Protein AF-A0A4Q5EDS9-F1 (afdb_monomer_lite)

Structure (mmCIF, N/CA/C/O backbone):
data_AF-A0A4Q5EDS9-F1
#
_entry.id   AF-A0A4Q5EDS9-F1
#
loop_
_atom_site.group_PDB
_atom_site.id
_atom_site.type_symbol
_atom_site.label_atom_id
_atom_site.label_alt_id
_atom_site.label_comp_i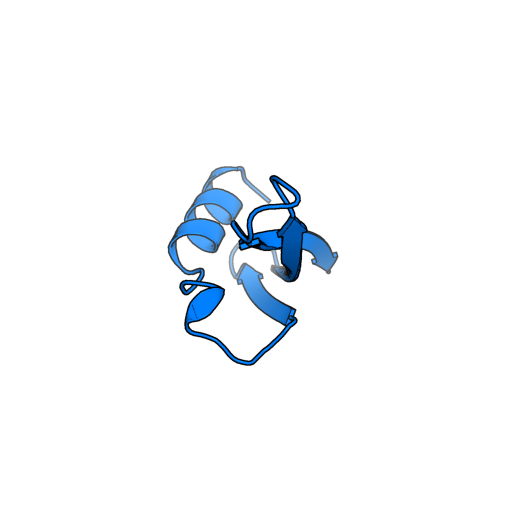d
_atom_site.label_asym_id
_atom_site.label_entity_id
_atom_site.label_seq_id
_atom_site.pdbx_PDB_ins_code
_atom_site.Cartn_x
_atom_site.Cartn_y
_atom_site.Cartn_z
_atom_site.occupancy
_atom_site.B_iso_or_equiv
_atom_site.auth_seq_id
_atom_site.auth_comp_id
_atom_site.auth_asym_id
_atom_site.auth_atom_id
_atom_site.pdbx_PDB_model_num
ATOM 1 N N . MET A 1 1 ? 14.837 2.299 -10.685 1.00 78.38 1 MET A N 1
ATOM 2 C CA . MET A 1 1 ? 13.675 2.957 -10.054 1.00 78.38 1 MET A CA 1
ATOM 3 C C . MET A 1 1 ? 14.140 4.245 -9.398 1.00 78.38 1 MET A C 1
ATOM 5 O O . MET A 1 1 ? 15.149 4.204 -8.703 1.00 78.38 1 MET A O 1
ATOM 9 N N . LYS A 1 2 ? 13.478 5.376 -9.654 1.00 85.19 2 LYS A N 1
ATOM 10 C CA . LYS A 1 2 ? 13.784 6.661 -9.003 1.00 85.19 2 LYS A CA 1
ATOM 11 C C . LYS A 1 2 ? 12.857 6.870 -7.804 1.00 85.19 2 LYS A C 1
ATOM 13 O O . LYS A 1 2 ? 11.743 6.360 -7.806 1.00 85.19 2 LYS A O 1
ATOM 18 N N . GLN A 1 3 ? 13.276 7.678 -6.828 1.00 85.38 3 GLN A N 1
ATOM 19 C CA 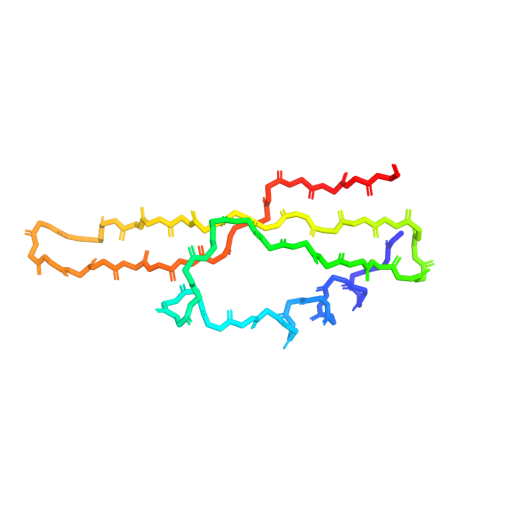. GLN A 1 3 ? 12.424 8.061 -5.689 1.00 85.38 3 GLN A CA 1
ATOM 20 C C . GLN A 1 3 ? 11.076 8.645 -6.154 1.00 85.38 3 GLN A C 1
ATOM 22 O O . GLN A 1 3 ? 10.030 8.276 -5.636 1.00 85.38 3 GLN A O 1
ATOM 27 N N . GLN A 1 4 ? 11.098 9.457 -7.216 1.00 89.62 4 GLN A N 1
ATOM 28 C CA . GLN A 1 4 ? 9.896 10.036 -7.826 1.00 89.62 4 GLN A CA 1
ATOM 29 C C . GLN A 1 4 ? 8.877 8.979 -8.282 1.00 89.62 4 GLN A C 1
ATOM 31 O O . GLN A 1 4 ? 7.679 9.206 -8.159 1.00 89.62 4 GLN A O 1
ATOM 36 N N . ASP A 1 5 ? 9.330 7.822 -8.783 1.00 87.38 5 ASP A N 1
ATOM 37 C CA . ASP A 1 5 ? 8.424 6.753 -9.220 1.00 87.38 5 ASP A CA 1
ATOM 38 C C . ASP A 1 5 ? 7.650 6.157 -8.032 1.00 87.38 5 ASP A C 1
ATOM 40 O O . ASP A 1 5 ? 6.487 5.774 -8.167 1.00 87.38 5 ASP A O 1
ATOM 44 N N . PHE A 1 6 ? 8.295 6.087 -6.864 1.00 88.88 6 PHE A N 1
ATOM 45 C CA . PHE A 1 6 ? 7.682 5.617 -5.627 1.00 88.88 6 PHE A CA 1
ATOM 46 C C . PHE A 1 6 ? 6.738 6.664 -5.026 1.00 88.88 6 PHE A C 1
ATOM 48 O O . PHE A 1 6 ? 5.618 6.326 -4.643 1.00 88.88 6 PHE A O 1
ATOM 55 N N . ASP A 1 7 ? 7.133 7.938 -5.019 1.00 91.25 7 ASP A N 1
ATOM 56 C CA . ASP A 1 7 ? 6.286 9.030 -4.528 1.00 91.25 7 ASP A CA 1
ATOM 57 C C . ASP A 1 7 ? 4.983 9.134 -5.346 1.00 91.25 7 ASP A C 1
ATOM 59 O O . ASP A 1 7 ? 3.894 9.297 -4.791 1.00 91.25 7 ASP A O 1
ATOM 63 N N . GLU A 1 8 ? 5.069 8.976 -6.671 1.00 91.00 8 GLU A N 1
ATOM 64 C CA . GLU A 1 8 ? 3.901 8.914 -7.558 1.00 91.00 8 GLU A CA 1
ATOM 65 C C . GLU A 1 8 ? 3.032 7.674 -7.312 1.00 91.00 8 GLU A C 1
ATOM 67 O O . GLU A 1 8 ? 1.806 7.750 -7.422 1.00 91.00 8 GLU A O 1
ATOM 72 N N . ALA A 1 9 ? 3.634 6.536 -6.953 1.00 89.88 9 ALA A N 1
ATOM 73 C CA . ALA A 1 9 ? 2.882 5.347 -6.568 1.00 89.88 9 ALA A CA 1
ATOM 74 C C . ALA A 1 9 ? 2.096 5.586 -5.268 1.00 89.88 9 ALA A C 1
ATOM 76 O O . ALA A 1 9 ? 0.899 5.303 -5.226 1.00 89.88 9 ALA A O 1
ATOM 77 N N . ILE A 1 10 ? 2.714 6.182 -4.243 1.00 90.62 10 ILE A N 1
ATOM 78 C CA . ILE A 1 10 ? 2.044 6.471 -2.965 1.00 90.62 10 ILE A CA 1
ATOM 79 C C . ILE A 1 10 ? 0.831 7.388 -3.162 1.00 90.62 10 ILE A C 1
ATOM 81 O O . ILE A 1 10 ? -0.225 7.130 -2.591 1.00 90.62 10 ILE A O 1
ATOM 85 N N . LYS A 1 11 ? 0.933 8.419 -4.010 1.00 91.81 11 LYS A N 1
ATOM 86 C CA . LYS A 1 11 ? -0.188 9.342 -4.290 1.00 91.81 11 LYS A CA 1
ATOM 87 C C . LYS A 1 11 ? -1.420 8.655 -4.886 1.00 91.81 11 LYS A C 1
ATOM 89 O O . LYS A 1 11 ? -2.520 9.191 -4.791 1.00 91.81 11 LYS A O 1
ATOM 94 N N . ARG A 1 12 ? -1.243 7.496 -5.526 1.00 89.62 12 ARG A N 1
ATOM 95 C CA . ARG A 1 12 ? -2.327 6.711 -6.138 1.00 89.62 12 ARG A CA 1
ATOM 96 C C . ARG A 1 12 ? -2.949 5.708 -5.173 1.00 89.62 12 ARG A C 1
ATOM 98 O O . ARG A 1 12 ? -3.932 5.068 -5.545 1.00 89.62 12 ARG A O 1
ATOM 105 N N . LEU A 1 13 ? -2.378 5.529 -3.979 1.00 92.25 13 LEU A N 1
ATOM 106 C CA . LEU A 1 13 ? -2.925 4.594 -3.009 1.00 92.25 13 LEU A CA 1
ATOM 107 C C . LEU A 1 13 ? -4.287 5.093 -2.512 1.00 92.25 13 LEU A C 1
ATOM 109 O O . LEU A 1 13 ? -4.391 6.216 -2.012 1.00 92.25 13 LEU A O 1
ATOM 113 N N . PRO A 1 14 ? -5.341 4.270 -2.619 1.00 93.31 14 PRO A N 1
ATOM 114 C CA . PRO A 1 14 ? -6.620 4.595 -2.011 1.00 93.31 14 PRO A CA 1
ATOM 115 C C . PRO A 1 14 ? -6.506 4.564 -0.483 1.00 93.31 14 PRO A C 1
ATOM 117 O O . PRO A 1 14 ? -5.600 3.951 0.079 1.00 93.31 14 PRO A O 1
ATOM 120 N N . SER A 1 15 ? -7.461 5.177 0.216 1.00 91.94 15 SER A N 1
ATOM 121 C CA . SER A 1 15 ? -7.540 5.028 1.672 1.00 91.94 15 SER A CA 1
ATOM 122 C C . SER A 1 15 ? -7.734 3.544 2.036 1.00 91.94 15 SER A C 1
ATOM 124 O O . SER A 1 15 ? -8.684 2.934 1.539 1.00 91.94 15 SER A O 1
ATOM 126 N N . PRO A 1 16 ? -6.886 2.961 2.902 1.00 91.50 16 PRO A N 1
ATOM 127 C CA . PRO A 1 16 ? -6.942 1.537 3.241 1.00 91.50 16 PRO A CA 1
ATOM 128 C C . PRO A 1 16 ? -8.218 1.153 4.003 1.00 91.50 16 PRO A C 1
ATOM 130 O O . PRO A 1 16 ? -8.653 0.013 3.922 1.00 91.50 16 PRO A O 1
ATOM 133 N N . VAL A 1 17 ? -8.866 2.112 4.674 1.00 89.75 17 VAL A N 1
ATOM 134 C CA . VAL A 1 17 ? -10.148 1.912 5.378 1.00 89.75 17 VAL A CA 1
ATOM 135 C C . VAL A 1 17 ? -11.328 1.785 4.400 1.00 89.75 17 VAL A C 1
ATOM 137 O O . VAL A 1 17 ? -12.371 1.246 4.744 1.00 89.75 17 VAL A O 1
ATOM 140 N N . LYS A 1 18 ? -11.186 2.282 3.163 1.00 89.44 18 LYS A N 1
ATOM 141 C CA . LYS A 1 18 ? -12.259 2.288 2.149 1.00 89.44 18 LYS A CA 1
ATOM 142 C C . LYS A 1 18 ? -12.190 1.110 1.172 1.00 89.44 18 LYS A C 1
ATOM 144 O O . LYS A 1 18 ? -13.013 1.030 0.266 1.00 89.44 18 LYS A O 1
ATOM 149 N N . ILE A 1 19 ? -11.181 0.252 1.301 1.00 89.94 19 ILE A N 1
ATOM 150 C CA . ILE A 1 19 ? -10.859 -0.814 0.348 1.00 89.94 19 ILE A CA 1
ATOM 151 C C . ILE A 1 19 ? -10.910 -2.142 1.093 1.00 89.94 19 ILE A C 1
ATOM 153 O O . ILE A 1 19 ? -10.181 -2.323 2.060 1.00 89.94 19 ILE A O 1
ATOM 157 N N . ASP A 1 20 ? -11.701 -3.097 0.611 1.00 87.56 20 ASP A N 1
ATOM 158 C CA . ASP A 1 20 ? -11.840 -4.431 1.225 1.00 87.56 20 ASP A CA 1
ATOM 159 C C . ASP A 1 20 ? -10.729 -5.421 0.808 1.00 87.56 20 ASP A C 1
ATOM 161 O O . ASP A 1 20 ? -10.766 -6.609 1.084 1.00 87.56 20 ASP A O 1
ATOM 165 N N . THR A 1 21 ? -9.707 -4.945 0.099 1.00 91.00 21 THR A N 1
ATOM 166 C CA . THR A 1 21 ? -8.580 -5.771 -0.355 1.00 91.00 21 THR A CA 1
ATOM 167 C C . THR A 1 21 ? -7.375 -5.600 0.560 1.00 91.00 21 THR A C 1
ATOM 169 O O . THR A 1 21 ? -7.042 -4.476 0.929 1.00 91.00 21 THR A O 1
ATOM 172 N N . ASP A 1 22 ? -6.684 -6.694 0.874 1.00 93.00 22 ASP A N 1
ATOM 173 C CA . ASP A 1 22 ? -5.494 -6.672 1.738 1.00 93.00 22 ASP A CA 1
ATOM 174 C C . ASP A 1 22 ? -4.192 -6.415 0.979 1.00 93.00 22 ASP A C 1
ATOM 176 O O . ASP A 1 22 ? -3.183 -6.057 1.578 1.00 93.00 22 ASP A O 1
ATOM 180 N N . ILE A 1 23 ? -4.202 -6.565 -0.347 1.00 94.69 23 ILE A N 1
ATOM 181 C CA . ILE A 1 23 ? -3.047 -6.331 -1.216 1.00 94.69 23 ILE A CA 1
ATOM 182 C C . ILE A 1 23 ? -3.411 -5.324 -2.303 1.00 94.69 23 ILE A C 1
ATOM 184 O O . ILE A 1 23 ? -4.379 -5.512 -3.038 1.00 94.69 23 ILE A O 1
ATOM 188 N N . TYR A 1 24 ? -2.585 -4.294 -2.466 1.00 94.62 24 TYR A N 1
ATOM 189 C CA . TYR A 1 24 ? -2.700 -3.331 -3.555 1.00 94.62 24 TYR A CA 1
ATOM 190 C C . TYR A 1 24 ? -1.411 -3.296 -4.373 1.00 94.62 24 TYR A C 1
ATOM 192 O O . TYR A 1 24 ? -0.318 -3.153 -3.827 1.00 94.62 24 TYR A O 1
ATOM 200 N N . ILE A 1 25 ? -1.525 -3.442 -5.695 1.00 94.25 25 ILE A N 1
ATOM 201 C CA . ILE A 1 25 ? -0.370 -3.527 -6.595 1.00 94.25 25 ILE A CA 1
ATOM 202 C C . ILE A 1 25 ? -0.368 -2.324 -7.530 1.00 94.25 25 ILE A C 1
ATOM 204 O O . ILE A 1 25 ? -1.309 -2.129 -8.297 1.00 94.25 25 ILE A O 1
ATOM 208 N N . ILE A 1 26 ? 0.718 -1.552 -7.511 1.00 94.00 26 ILE A N 1
ATOM 209 C CA . ILE A 1 26 ? 0.904 -0.408 -8.407 1.00 94.00 26 ILE A CA 1
ATOM 210 C C . ILE A 1 26 ? 2.002 -0.732 -9.421 1.00 94.00 26 ILE A C 1
ATOM 212 O O . ILE A 1 26 ? 3.162 -0.893 -9.029 1.00 94.00 26 ILE A O 1
ATOM 216 N N . PRO A 1 27 ? 1.679 -0.816 -10.724 1.00 90.88 27 PRO A N 1
ATOM 217 C CA . PRO A 1 27 ? 2.692 -0.977 -11.754 1.00 90.88 27 PRO A CA 1
ATOM 218 C C . PRO A 1 27 ? 3.471 0.331 -11.944 1.00 90.88 27 PRO A C 1
ATOM 220 O O . PRO A 1 27 ? 2.895 1.389 -12.208 1.00 90.88 27 PRO A O 1
ATOM 223 N N . CYS A 1 28 ? 4.795 0.252 -11.854 1.00 87.88 28 CYS A N 1
ATOM 224 C CA . CYS A 1 28 ? 5.702 1.316 -12.251 1.00 87.88 28 CYS A CA 1
ATOM 225 C C . CYS A 1 28 ? 6.120 1.101 -13.708 1.00 87.88 28 CYS A C 1
ATOM 227 O O . CYS A 1 28 ? 6.970 0.265 -14.014 1.00 87.88 28 CYS A O 1
ATOM 229 N N . ILE A 1 29 ? 5.522 1.881 -14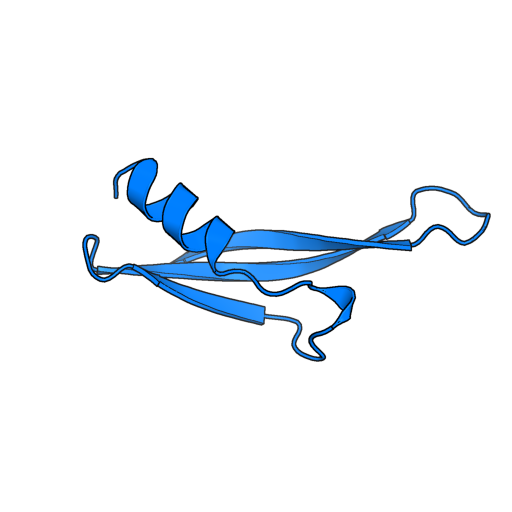.608 1.00 79.56 29 ILE A N 1
ATOM 230 C CA . ILE A 1 29 ? 5.770 1.775 -16.053 1.00 79.56 29 ILE A CA 1
ATOM 231 C C . ILE A 1 29 ? 7.225 2.140 -16.387 1.00 79.56 29 ILE A C 1
ATOM 233 O O . ILE A 1 29 ? 7.856 1.476 -17.200 1.00 79.56 29 ILE A O 1
ATOM 237 N N . ASN A 1 30 ? 7.786 3.149 -15.713 1.00 81.94 30 ASN A N 1
ATOM 238 C CA . ASN A 1 30 ? 9.126 3.667 -16.009 1.00 81.94 30 ASN A CA 1
ATOM 239 C C . ASN A 1 30 ? 10.264 2.729 -15.586 1.00 81.94 30 ASN A C 1
ATOM 241 O O . ASN A 1 30 ? 11.360 2.808 -16.134 1.00 81.94 30 ASN A O 1
ATOM 245 N N . ALA A 1 31 ? 10.032 1.889 -14.576 1.00 78.69 31 ALA A N 1
ATOM 246 C CA . ALA A 1 31 ? 11.063 1.049 -13.974 1.00 78.69 31 ALA A CA 1
ATOM 247 C C . ALA A 1 31 ? 10.818 -0.453 -14.180 1.00 78.69 31 ALA A C 1
ATOM 249 O O . ALA A 1 31 ? 11.542 -1.248 -13.584 1.00 78.69 31 ALA A O 1
ATOM 250 N N . CYS A 1 32 ? 9.821 -0.827 -14.997 1.00 86.50 32 CYS A N 1
ATOM 251 C CA . CYS A 1 32 ? 9.396 -2.213 -15.220 1.00 86.50 32 CYS A CA 1
ATOM 252 C C . CYS A 1 32 ? 9.285 -3.009 -13.911 1.00 86.50 32 CYS A C 1
ATOM 254 O O . CYS A 1 32 ? 9.757 -4.134 -13.822 1.00 86.50 32 CYS A O 1
ATOM 256 N N . CYS A 1 33 ? 8.696 -2.407 -12.878 1.00 89.81 33 CYS A N 1
ATOM 257 C CA . CYS A 1 33 ? 8.515 -3.053 -11.584 1.00 89.81 33 CYS A CA 1
ATOM 258 C C . CYS A 1 33 ? 7.087 -2.859 -11.068 1.00 89.81 33 CYS A C 1
ATOM 260 O O . CYS A 1 33 ? 6.300 -2.078 -11.610 1.00 89.81 33 CYS A O 1
ATOM 262 N N . ARG A 1 34 ? 6.721 -3.596 -10.023 1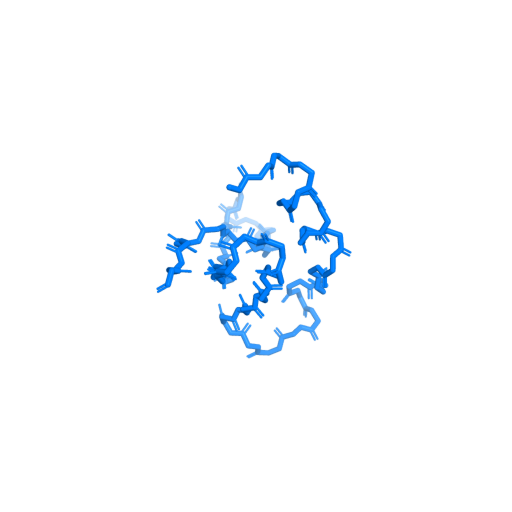.00 93.06 34 ARG A N 1
ATOM 263 C CA . ARG A 1 34 ? 5.430 -3.504 -9.340 1.00 93.06 34 ARG A CA 1
ATOM 264 C C . ARG A 1 34 ? 5.671 -3.290 -7.854 1.00 93.06 34 ARG A C 1
ATOM 266 O O . ARG A 1 34 ? 6.366 -4.088 -7.227 1.00 93.06 34 ARG A O 1
ATOM 273 N N . PHE A 1 35 ? 5.067 -2.248 -7.298 1.00 94.88 35 PHE A N 1
ATOM 274 C CA . PHE A 1 35 ? 5.032 -2.023 -5.857 1.00 94.88 35 PHE A CA 1
ATOM 275 C C . PHE A 1 35 ? 3.867 -2.802 -5.263 1.00 94.88 35 PHE A C 1
ATOM 277 O O . PHE A 1 35 ? 2.723 -2.591 -5.669 1.00 94.88 35 PHE A O 1
ATOM 284 N N . VAL A 1 36 ? 4.157 -3.700 -4.328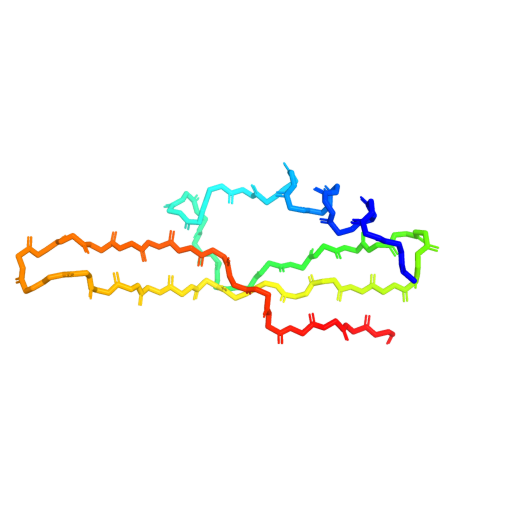 1.00 96.06 36 VAL A N 1
ATOM 285 C CA . VAL A 1 36 ? 3.147 -4.488 -3.623 1.00 96.06 36 VAL A CA 1
ATOM 286 C C . VAL A 1 36 ? 2.979 -3.900 -2.231 1.00 96.06 36 VAL A C 1
ATOM 288 O O . VAL A 1 36 ? 3.902 -3.943 -1.418 1.00 96.06 36 VAL A O 1
ATOM 291 N N . PHE A 1 37 ? 1.800 -3.354 -1.963 1.00 96.56 37 PHE A N 1
ATOM 292 C CA . PHE A 1 37 ? 1.409 -2.849 -0.657 1.00 96.56 37 PHE A CA 1
ATOM 293 C C . PHE A 1 37 ? 0.488 -3.848 0.025 1.00 96.56 37 PHE A C 1
ATOM 295 O O . PHE A 1 37 ? -0.416 -4.394 -0.604 1.00 96.56 37 PHE A O 1
ATOM 302 N N . GLU A 1 38 ? 0.717 -4.067 1.309 1.00 96.56 38 GLU A N 1
ATOM 303 C CA . GLU A 1 38 ? -0.125 -4.876 2.177 1.00 96.56 38 GLU A CA 1
ATOM 304 C C . GLU A 1 38 ? -0.835 -3.962 3.170 1.00 96.56 38 GLU A C 1
ATOM 306 O O . GLU A 1 38 ? -0.239 -3.028 3.715 1.00 96.56 38 GLU A O 1
ATOM 311 N N . LYS A 1 39 ? -2.126 -4.201 3.374 1.00 95.44 39 LYS A N 1
ATOM 312 C CA . LYS A 1 39 ? -2.908 -3.525 4.398 1.00 95.44 39 LYS A CA 1
ATOM 313 C C . LYS A 1 39 ? -2.505 -4.099 5.750 1.00 95.44 39 LYS A C 1
ATOM 315 O O . LYS A 1 39 ? -2.579 -5.306 5.958 1.00 95.44 39 LYS A O 1
ATOM 320 N N . GLN A 1 40 ? -2.094 -3.237 6.669 1.00 93.50 40 GLN A N 1
ATOM 321 C CA . GLN A 1 40 ? -1.749 -3.631 8.029 1.00 93.50 40 GLN A CA 1
ATOM 322 C C . GLN A 1 40 ? -2.564 -2.835 9.043 1.00 93.50 40 GLN A C 1
ATOM 324 O O . GLN A 1 40 ? -2.809 -1.637 8.871 1.00 93.50 40 GLN A O 1
ATOM 329 N N . HIS A 1 41 ? -2.980 -3.540 10.091 1.00 90.25 41 HIS A N 1
ATOM 330 C CA . HIS A 1 41 ? -3.771 -3.027 11.199 1.00 90.25 41 HIS A CA 1
ATOM 331 C C . HIS A 1 41 ? -2.856 -2.883 12.415 1.00 90.25 41 HIS A C 1
ATOM 333 O O . HIS A 1 41 ? -2.257 -3.856 12.874 1.00 90.25 41 HIS A O 1
ATOM 339 N N . PHE A 1 42 ? -2.730 -1.663 12.923 1.00 86.62 42 PHE A N 1
ATOM 340 C CA . PHE A 1 42 ? -1.920 -1.334 14.087 1.00 86.62 42 PHE A CA 1
ATOM 341 C C . PHE A 1 42 ? -2.828 -0.899 15.231 1.00 86.62 42 PHE A C 1
ATOM 343 O O . PHE A 1 42 ? -3.568 0.080 15.128 1.00 86.62 42 PHE A O 1
ATOM 350 N N . TYR A 1 43 ? -2.737 -1.607 16.351 1.00 81.75 43 TYR A N 1
ATOM 351 C CA . TYR A 1 43 ? -3.463 -1.270 17.569 1.00 81.75 43 TYR A CA 1
ATOM 352 C C . TYR A 1 43 ? -2.606 -0.326 18.404 1.00 81.75 43 TYR A C 1
ATOM 354 O O . TYR A 1 43 ? -1.595 -0.724 18.979 1.00 81.75 43 TYR A O 1
ATOM 362 N N . THR A 1 44 ? -2.985 0.951 18.425 1.00 74.31 44 THR A N 1
ATOM 363 C CA . THR A 1 44 ? -2.194 1.994 19.099 1.00 74.31 44 THR A CA 1
ATOM 364 C C . THR A 1 44 ? -2.484 2.089 20.600 1.00 74.31 44 THR A C 1
ATOM 366 O O . THR A 1 44 ? -1.669 2.631 21.340 1.00 74.31 44 THR A O 1
ATOM 369 N N . ASN A 1 45 ? -3.608 1.534 21.070 1.00 76.00 45 ASN A N 1
ATOM 370 C CA . ASN A 1 45 ? -3.936 1.400 22.490 1.00 76.00 45 ASN A CA 1
ATOM 371 C C . ASN A 1 45 ? -5.014 0.319 22.715 1.00 76.00 45 ASN A C 1
ATOM 373 O O . ASN A 1 45 ? -5.787 0.045 21.797 1.00 76.00 45 ASN A O 1
ATOM 377 N N . PRO A 1 46 ? -5.166 -0.221 23.942 1.00 63.00 46 PRO A N 1
ATOM 378 C CA . PRO A 1 46 ? -6.267 -1.126 24.305 1.00 63.00 46 PRO A CA 1
ATOM 379 C C . PRO A 1 46 ? -7.669 -0.489 24.231 1.00 63.00 46 PRO A C 1
ATOM 381 O O . PRO A 1 46 ? -8.662 -1.176 24.432 1.00 63.00 46 PRO A O 1
ATOM 384 N N . GLN A 1 47 ? -7.751 0.823 23.985 1.00 64.31 47 GLN A N 1
ATOM 385 C CA . GLN A 1 47 ? -8.975 1.632 23.946 1.00 64.31 47 GLN A CA 1
ATOM 386 C C . GLN A 1 47 ? -9.452 1.917 22.504 1.00 64.31 47 GLN A C 1
ATOM 388 O O . GLN A 1 47 ? -9.911 3.012 22.212 1.00 64.31 47 GLN A O 1
ATOM 393 N N . GLU A 1 48 ? -9.332 0.933 21.606 1.00 58.16 48 GLU A N 1
ATOM 394 C CA . GLU A 1 48 ? -10.042 0.876 20.306 1.00 58.16 48 GLU A CA 1
ATOM 395 C C . 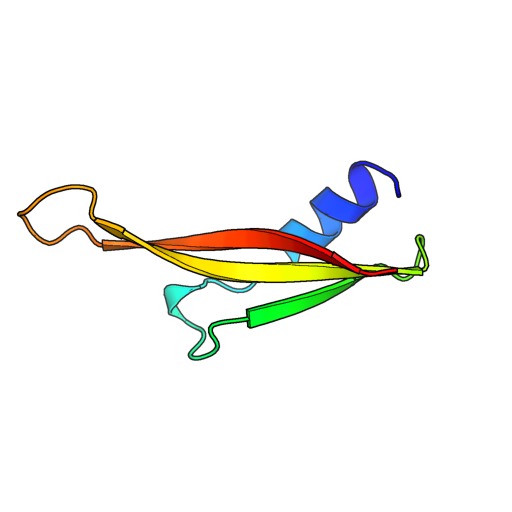GLU A 1 48 ? -9.583 1.805 19.162 1.00 58.16 48 GLU A C 1
ATOM 397 O O . GLU A 1 48 ? -10.233 1.850 18.120 1.00 58.16 48 GLU A O 1
ATOM 402 N N . ASN A 1 49 ? -8.432 2.479 19.258 1.00 64.88 49 ASN A N 1
ATOM 403 C CA . ASN A 1 49 ? -7.889 3.191 18.092 1.00 64.88 49 ASN A CA 1
ATOM 404 C C . ASN A 1 49 ? -7.090 2.242 17.184 1.00 64.88 49 ASN A C 1
ATOM 406 O O . ASN A 1 49 ? -5.881 2.036 17.361 1.00 64.88 49 ASN A O 1
ATOM 410 N N . GLU A 1 50 ? -7.794 1.674 16.206 1.00 80.88 50 GLU A N 1
ATOM 411 C CA . GLU A 1 50 ? -7.227 0.907 15.100 1.00 80.88 50 GLU A CA 1
ATOM 412 C C . GLU A 1 50 ? -6.702 1.848 14.005 1.00 80.88 50 GLU A C 1
ATOM 414 O O . GLU A 1 50 ? -7.445 2.616 13.392 1.00 80.88 50 GLU A O 1
ATOM 419 N N . LEU A 1 51 ? -5.396 1.788 13.753 1.00 87.44 51 LEU A N 1
ATOM 420 C CA . LEU A 1 51 ? -4.756 2.469 12.637 1.00 87.44 51 LEU A CA 1
ATOM 421 C C . LEU A 1 51 ? -4.589 1.473 11.489 1.00 87.44 51 LEU A C 1
ATOM 423 O O . LEU A 1 51 ? -3.800 0.536 11.584 1.00 87.44 51 LEU A O 1
ATOM 427 N N . VAL A 1 52 ? -5.292 1.703 10.384 1.00 90.88 52 VAL A N 1
ATOM 428 C CA . VAL A 1 52 ? -5.139 0.904 9.162 1.00 90.88 52 VAL A CA 1
ATOM 429 C C . VAL A 1 52 ? -4.280 1.672 8.166 1.00 90.88 52 VAL A C 1
ATOM 431 O O . VAL A 1 52 ? -4.591 2.815 7.821 1.00 90.88 52 VAL A O 1
ATOM 434 N N . MET A 1 53 ? -3.204 1.057 7.681 1.00 93.88 53 MET A N 1
ATOM 435 C CA . MET A 1 53 ? -2.276 1.690 6.743 1.00 93.88 53 MET A CA 1
ATOM 436 C C . MET A 1 53 ? -1.766 0.726 5.673 1.00 93.88 53 MET A C 1
ATOM 438 O O . MET A 1 53 ? -1.704 -0.484 5.877 1.00 93.88 53 MET A O 1
ATOM 442 N N . TRP A 1 54 ? -1.388 1.281 4.521 1.00 95.81 54 TRP A N 1
ATOM 443 C CA . TRP A 1 54 ? -0.649 0.547 3.499 1.00 95.81 54 TRP A CA 1
ATOM 444 C C . TRP A 1 54 ? 0.827 0.497 3.868 1.00 95.81 54 TRP A C 1
ATOM 446 O O . TRP A 1 54 ? 1.451 1.535 4.091 1.00 95.81 54 TRP A O 1
ATOM 456 N N . VAL A 1 55 ? 1.394 -0.700 3.873 1.00 94.75 55 VAL A N 1
ATOM 457 C CA . VAL A 1 55 ? 2.818 -0.933 4.105 1.00 94.75 55 VAL A CA 1
ATOM 458 C C . VAL A 1 55 ? 3.410 -1.536 2.843 1.00 94.75 55 VAL A C 1
ATOM 460 O O . VAL A 1 55 ? 2.860 -2.480 2.279 1.00 94.75 55 VAL A O 1
ATOM 463 N N . LEU A 1 56 ? 4.521 -0.978 2.360 1.00 95.25 56 LEU A N 1
ATOM 464 C CA . LEU A 1 56 ? 5.241 -1.570 1.236 1.00 95.25 56 LEU A CA 1
ATOM 465 C C . LEU A 1 56 ? 5.794 -2.932 1.673 1.00 95.25 56 LEU A C 1
ATOM 467 O O . LEU A 1 56 ? 6.673 -2.994 2.529 1.00 95.25 56 LEU A O 1
ATOM 471 N N . LYS A 1 57 ? 5.288 -4.007 1.068 1.00 96.19 57 LYS A N 1
ATOM 472 C CA . LYS A 1 57 ? 5.703 -5.382 1.355 1.00 96.19 57 LYS A CA 1
ATOM 473 C C . LYS A 1 57 ? 6.905 -5.786 0.516 1.00 96.19 57 LYS A C 1
ATOM 475 O O . LYS A 1 57 ? 7.884 -6.302 1.042 1.00 96.19 57 LYS A O 1
ATOM 480 N N . GLU A 1 58 ? 6.830 -5.555 -0.792 1.00 95.06 58 GLU A N 1
ATOM 481 C CA . GLU A 1 58 ? 7.901 -5.912 -1.722 1.00 95.06 58 GLU A CA 1
ATOM 482 C C . GLU A 1 58 ? 7.829 -5.126 -3.037 1.00 95.06 58 GLU A C 1
ATOM 484 O O . GLU A 1 58 ? 6.798 -4.555 -3.408 1.00 95.06 58 GLU A O 1
ATOM 489 N N . ILE A 1 59 ? 8.947 -5.136 -3.763 1.00 93.69 59 ILE A N 1
ATOM 490 C CA . ILE A 1 59 ? 9.060 -4.621 -5.127 1.00 93.69 59 ILE A CA 1
ATOM 491 C C . ILE A 1 59 ? 9.354 -5.813 -6.035 1.00 93.69 59 ILE A C 1
ATOM 493 O O . ILE A 1 59 ? 10.391 -6.458 -5.891 1.00 93.69 59 ILE A O 1
ATOM 497 N N . ARG A 1 60 ? 8.446 -6.102 -6.971 1.00 92.44 60 ARG A N 1
ATOM 498 C CA . ARG A 1 60 ? 8.602 -7.185 -7.956 1.00 92.44 60 ARG A CA 1
ATOM 499 C C . ARG A 1 60 ? 9.115 -6.620 -9.279 1.00 92.44 60 ARG A C 1
ATOM 501 O O . ARG A 1 60 ? 8.585 -5.604 -9.724 1.00 92.44 60 ARG A O 1
ATOM 508 N N . TYR A 1 61 ? 10.084 -7.283 -9.903 1.00 88.19 61 TYR A N 1
ATOM 509 C CA . TYR A 1 61 ? 10.605 -6.962 -11.240 1.00 88.19 61 TYR A CA 1
ATOM 510 C C . TYR A 1 61 ? 10.049 -7.947 -12.270 1.00 88.19 61 TYR A C 1
ATOM 512 O O . TYR A 1 61 ? 9.891 -9.133 -11.905 1.00 88.19 61 TYR A O 1
#

pLDDT: mean 88.05, std 8.52, range [58.16, 96.56]

Radius of gyration: 13.27 Å; chains: 1; bounding box: 26×17×40 Å

Organism: Bacteroides uniformis (NCBI:txid820)

Sequence (61 aa):
MKQQDFDEAIKRLPSPVKIDTDIYIIPCINACCRFVFEKQHFYTNPQENELVMWVLKEIRY

Secondary structure (DSSP, 8-state):
--HHHHHHHHHTPPPGGG---SEEEEEETTTTEEEEEEEEEEE--SSS-EEEEEEEEEEE-

Foldseek 3Di:
DDPVLVVVQVVPDDDQVVDPDQWDWDQRPVPRKIFIWGWDWDDPDPPDDIDIDTDGPDIGD